Protein AF-A0A9D7GR69-F1 (afdb_monomer_lite)

Sequence (123 aa):
MVLTWSRQQSAARVNEPDEYRPAVHEAFRILSERCRVVRSGVDADRAVAEMERLRDDLLKKWESQPQYFERFPPSPEDEYLMLWPGQYSTPLQRKRGVEVPSSLRQVDRSGELAITDGYSLSS

Radius of gyration: 15.53 Å; chains: 1; bounding box: 36×31×46 Å

Structure (mmCIF, N/CA/C/O backbone):
data_AF-A0A9D7GR69-F1
#
_entry.id   AF-A0A9D7GR69-F1
#
loop_
_atom_site.group_PDB
_atom_site.id
_atom_site.type_symbol
_atom_site.label_atom_id
_atom_site.label_alt_id
_atom_site.label_comp_id
_atom_site.label_asym_id
_atom_site.label_entity_id
_atom_site.label_seq_id
_atom_site.pdbx_PDB_ins_code
_atom_site.Cartn_x
_atom_site.Cartn_y
_atom_site.Cartn_z
_atom_site.occupancy
_atom_site.B_iso_or_equiv
_atom_site.auth_seq_id
_atom_site.auth_comp_id
_atom_site.auth_asym_id
_atom_site.auth_atom_id
_atom_site.pdbx_PDB_model_num
ATOM 1 N N . MET A 1 1 ? 1.982 5.430 5.332 1.00 58.38 1 MET A N 1
ATOM 2 C CA . MET A 1 1 ? 2.335 4.941 6.687 1.00 58.38 1 MET A CA 1
ATOM 3 C C . MET A 1 1 ? 2.631 3.435 6.723 1.00 58.38 1 MET A C 1
ATOM 5 O O . MET A 1 1 ? 3.739 3.114 7.112 1.00 58.38 1 MET A O 1
ATOM 9 N N . VAL A 1 2 ? 1.740 2.528 6.272 1.00 64.56 2 VAL A N 1
ATOM 10 C CA . VAL A 1 2 ? 1.968 1.053 6.295 1.00 64.56 2 VAL A CA 1
ATOM 11 C C . VAL A 1 2 ? 3.186 0.618 5.482 1.00 64.56 2 VAL A C 1
ATOM 13 O O . VAL A 1 2 ? 4.178 0.202 6.054 1.00 64.56 2 VAL A O 1
ATOM 16 N N . LEU A 1 3 ? 3.155 0.774 4.157 1.00 64.75 3 LEU A N 1
ATOM 17 C CA . LEU A 1 3 ? 4.196 0.215 3.287 1.00 64.75 3 LEU A CA 1
ATOM 18 C C . LEU A 1 3 ? 5.560 0.885 3.428 1.00 64.75 3 LEU A C 1
ATOM 20 O O . LEU A 1 3 ? 6.580 0.212 3.371 1.00 64.75 3 LEU A O 1
ATOM 24 N N . THR A 1 4 ? 5.593 2.205 3.624 1.00 65.75 4 THR A N 1
A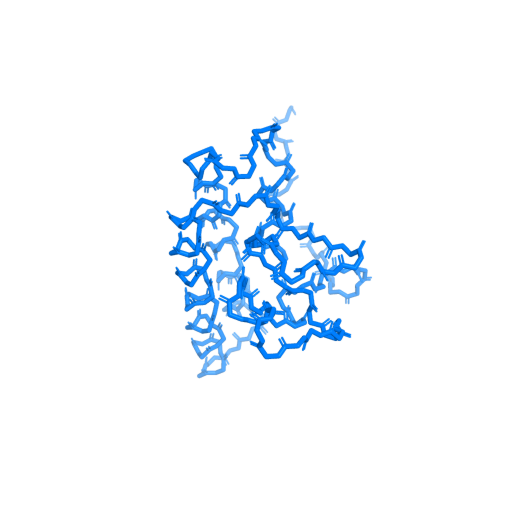TOM 25 C CA . THR A 1 4 ? 6.849 2.931 3.852 1.00 65.75 4 THR A CA 1
ATOM 26 C C . THR A 1 4 ? 7.519 2.466 5.141 1.00 65.75 4 THR A C 1
ATOM 28 O O . THR A 1 4 ? 8.732 2.298 5.159 1.00 65.75 4 THR A O 1
ATOM 31 N N . TRP A 1 5 ? 6.734 2.209 6.194 1.00 66.56 5 TRP A N 1
ATOM 32 C CA . TRP A 1 5 ? 7.243 1.634 7.434 1.00 66.56 5 TRP A CA 1
ATOM 33 C C . TRP A 1 5 ? 7.645 0.171 7.242 1.00 66.56 5 TRP A C 1
ATOM 35 O O . TRP A 1 5 ? 8.762 -0.183 7.591 1.00 66.56 5 TRP A O 1
ATOM 45 N N . SER A 1 6 ? 6.818 -0.660 6.595 1.00 67.56 6 SER A N 1
ATOM 46 C CA . SER A 1 6 ? 7.160 -2.059 6.295 1.00 67.56 6 SER A CA 1
ATOM 47 C C . SER A 1 6 ? 8.450 -2.177 5.479 1.00 67.56 6 SER A C 1
ATOM 49 O O . SER A 1 6 ? 9.266 -3.052 5.747 1.00 67.56 6 SER A O 1
ATOM 51 N N . ARG A 1 7 ? 8.692 -1.251 4.543 1.00 72.25 7 ARG A N 1
ATOM 52 C CA . ARG A 1 7 ? 9.938 -1.165 3.768 1.00 72.25 7 ARG A CA 1
ATOM 53 C C . ARG A 1 7 ? 11.161 -0.841 4.630 1.00 72.25 7 ARG A C 1
ATOM 55 O O . ARG A 1 7 ? 12.262 -1.231 4.270 1.00 72.25 7 ARG A O 1
ATOM 62 N N . GLN A 1 8 ? 10.993 -0.135 5.747 1.00 73.56 8 GLN A N 1
ATOM 63 C CA . GLN A 1 8 ? 12.083 0.138 6.692 1.00 73.56 8 GLN A CA 1
ATOM 64 C C . GLN A 1 8 ? 12.390 -1.062 7.599 1.00 73.56 8 GLN A C 1
ATOM 66 O O . GLN A 1 8 ? 13.473 -1.107 8.172 1.00 73.56 8 GLN A O 1
ATOM 71 N N . GLN A 1 9 ? 11.472 -2.029 7.716 1.00 70.50 9 GLN A N 1
ATOM 72 C CA . GLN A 1 9 ? 11.647 -3.212 8.566 1.00 70.50 9 GLN A CA 1
ATOM 73 C C . GLN A 1 9 ? 12.436 -4.343 7.893 1.00 70.50 9 GLN A C 1
ATOM 75 O O . GLN A 1 9 ? 12.887 -5.254 8.580 1.00 70.50 9 GLN A O 1
ATOM 80 N N . SER A 1 10 ? 12.612 -4.309 6.568 1.00 75.19 10 SER A N 1
ATOM 81 C CA . SER A 1 10 ? 13.319 -5.361 5.834 1.00 75.19 10 SER A CA 1
ATOM 82 C C . SER A 1 10 ? 14.110 -4.813 4.646 1.00 75.19 10 SER A C 1
ATOM 84 O O . SER A 1 10 ? 13.620 -3.987 3.874 1.00 75.19 10 SER A O 1
ATOM 86 N N . ALA A 1 11 ? 15.332 -5.324 4.479 1.00 79.62 11 ALA A N 1
ATOM 87 C CA . ALA A 1 11 ? 16.190 -5.071 3.321 1.00 79.62 11 ALA A CA 1
ATOM 88 C C . ALA A 1 11 ? 15.909 -6.020 2.138 1.00 79.62 11 ALA A C 1
ATOM 90 O O . ALA A 1 11 ? 16.662 -6.011 1.162 1.00 79.62 11 ALA A O 1
ATOM 91 N N . ALA A 1 12 ? 14.860 -6.846 2.234 1.00 84.38 12 ALA A N 1
ATOM 92 C CA . ALA A 1 12 ? 14.446 -7.763 1.182 1.00 84.38 12 ALA A CA 1
ATOM 93 C C . ALA A 1 12 ? 14.112 -7.032 -0.129 1.00 84.38 12 ALA A C 1
ATOM 95 O O . ALA A 1 12 ? 14.006 -5.802 -0.206 1.00 84.38 12 ALA A O 1
ATOM 96 N N . ARG A 1 13 ? 13.979 -7.786 -1.216 1.00 85.75 13 ARG A N 1
ATOM 97 C CA . ARG A 1 13 ? 13.533 -7.218 -2.488 1.00 85.75 13 ARG A CA 1
ATOM 98 C C . ARG A 1 13 ? 12.016 -7.148 -2.520 1.00 85.75 13 ARG A C 1
ATOM 100 O O . ARG A 1 13 ? 11.317 -7.943 -1.908 1.00 85.75 13 ARG A O 1
ATOM 107 N N . VAL A 1 14 ? 11.484 -6.226 -3.318 1.00 85.94 14 VAL A N 1
ATOM 108 C CA . VAL A 1 14 ? 10.029 -6.077 -3.474 1.00 85.94 14 VAL A CA 1
ATOM 109 C C . VAL A 1 14 ? 9.346 -7.337 -4.019 1.00 85.94 14 VAL A C 1
ATOM 111 O O . VAL A 1 14 ? 8.151 -7.484 -3.852 1.00 85.94 14 VAL A O 1
ATOM 114 N N . ASN A 1 15 ? 10.058 -8.276 -4.637 1.00 85.88 15 ASN A N 1
ATOM 115 C CA . ASN A 1 15 ? 9.482 -9.548 -5.076 1.00 85.88 15 ASN A CA 1
ATOM 116 C C . ASN A 1 15 ? 9.488 -10.641 -3.987 1.00 85.88 15 ASN A C 1
ATOM 118 O O . ASN A 1 15 ? 9.166 -11.786 -4.291 1.00 85.88 15 ASN A O 1
ATOM 122 N N . GLU A 1 16 ? 9.814 -10.298 -2.739 1.00 87.38 16 GLU A N 1
ATOM 123 C CA . GLU A 1 16 ? 9.810 -11.189 -1.570 1.00 87.38 16 GLU A CA 1
ATOM 124 C C . GLU A 1 16 ? 8.666 -10.792 -0.608 1.00 87.38 16 GLU A C 1
ATOM 126 O O . GLU A 1 16 ? 8.911 -10.233 0.461 1.00 87.38 16 GLU A O 1
ATOM 131 N N . PRO A 1 17 ? 7.385 -11.011 -0.977 1.00 84.25 17 PRO A N 1
ATOM 132 C CA . PRO A 1 17 ? 6.224 -10.526 -0.216 1.00 84.25 17 PRO A CA 1
ATOM 133 C C . PRO A 1 17 ? 6.174 -11.011 1.234 1.00 84.25 17 PRO A C 1
ATOM 135 O O . PRO A 1 17 ? 5.683 -10.296 2.110 1.00 84.25 17 PRO A O 1
ATOM 138 N N . ASP A 1 18 ? 6.659 -12.222 1.494 1.00 87.75 18 ASP A N 1
ATOM 139 C CA . ASP A 1 18 ? 6.537 -12.851 2.808 1.00 87.75 18 ASP A CA 1
ATOM 140 C C . ASP A 1 18 ? 7.404 -12.167 3.872 1.00 87.75 18 ASP A C 1
ATOM 142 O O . ASP A 1 18 ? 7.006 -12.121 5.034 1.00 87.75 18 ASP A O 1
ATOM 146 N N . GLU A 1 19 ? 8.493 -11.508 3.467 1.00 85.62 19 GLU A N 1
ATOM 147 C CA . GLU A 1 19 ? 9.339 -10.689 4.347 1.00 85.62 19 GLU A CA 1
ATOM 148 C C . GLU A 1 19 ? 8.626 -9.414 4.825 1.00 85.62 19 GLU A C 1
ATOM 150 O O . GLU A 1 19 ? 8.930 -8.862 5.883 1.00 85.62 19 GLU A O 1
ATOM 155 N N . TYR A 1 20 ? 7.639 -8.936 4.064 1.00 82.25 20 TYR A N 1
ATOM 156 C CA . TYR A 1 20 ? 6.907 -7.706 4.368 1.00 82.25 20 TYR A CA 1
ATOM 157 C C . TYR A 1 20 ? 5.536 -7.951 4.985 1.00 82.25 20 TYR A C 1
ATOM 159 O O . TYR A 1 20 ? 5.015 -7.072 5.676 1.00 82.25 20 TYR A O 1
ATOM 167 N N . ARG A 1 21 ? 4.942 -9.127 4.762 1.00 85.69 21 ARG A N 1
ATOM 168 C CA . ARG A 1 21 ? 3.589 -9.471 5.216 1.00 85.69 21 ARG A CA 1
ATOM 169 C C . ARG A 1 21 ? 3.375 -9.228 6.721 1.00 85.69 21 ARG A C 1
ATOM 171 O O . ARG A 1 21 ? 2.384 -8.571 7.050 1.00 85.69 21 ARG A O 1
ATOM 178 N N . PRO A 1 22 ? 4.278 -9.638 7.639 1.00 85.50 22 PRO A N 1
ATOM 179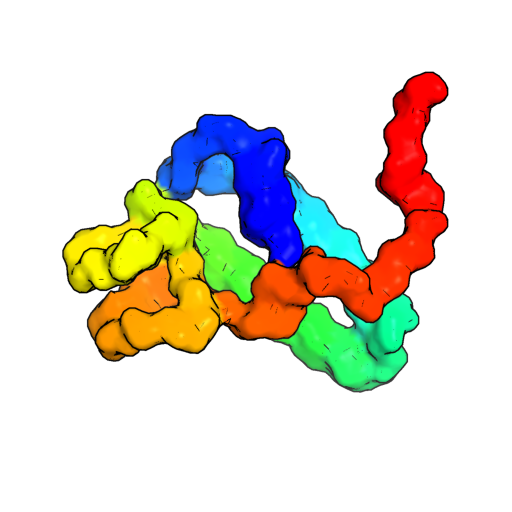 C CA . PRO A 1 22 ? 4.118 -9.344 9.065 1.00 85.50 22 PRO A CA 1
ATOM 180 C C . PRO A 1 22 ? 4.089 -7.839 9.352 1.00 85.50 22 PRO A C 1
ATOM 182 O O . PRO A 1 22 ? 3.212 -7.355 10.068 1.00 85.50 22 PRO A O 1
ATOM 185 N N . ALA A 1 23 ? 4.993 -7.077 8.732 1.00 82.44 23 ALA A N 1
ATOM 186 C CA . ALA A 1 23 ? 5.073 -5.634 8.924 1.00 82.44 23 ALA A CA 1
ATOM 187 C C . ALA A 1 23 ? 3.860 -4.895 8.329 1.00 82.44 23 ALA A C 1
ATOM 189 O O . ALA A 1 23 ? 3.422 -3.879 8.867 1.00 82.44 23 ALA A O 1
ATOM 190 N N . VAL A 1 24 ? 3.293 -5.384 7.224 1.00 84.12 24 VAL A N 1
ATOM 191 C CA . VAL A 1 24 ? 2.067 -4.824 6.634 1.00 84.12 24 VAL A CA 1
ATOM 192 C C . VAL A 1 24 ? 0.878 -5.026 7.572 1.00 84.12 24 VAL A C 1
ATOM 194 O O . VAL A 1 24 ? 0.118 -4.084 7.806 1.00 84.12 24 VAL A O 1
ATOM 197 N N . HIS A 1 25 ? 0.726 -6.225 8.139 1.00 86.88 25 HIS A N 1
ATOM 198 C CA . HIS A 1 25 ? -0.343 -6.510 9.098 1.00 86.88 25 HIS A CA 1
ATOM 199 C C . HIS A 1 25 ? -0.202 -5.688 10.379 1.00 86.88 25 HIS A C 1
ATOM 201 O O . HIS A 1 25 ? -1.190 -5.118 10.844 1.00 86.88 25 HIS A O 1
ATOM 207 N N . GLU A 1 26 ? 1.014 -5.565 10.905 1.00 83.56 26 GLU A N 1
ATOM 208 C CA . GLU A 1 26 ? 1.262 -4.811 12.131 1.00 83.56 26 GLU A CA 1
ATOM 209 C C . GLU A 1 26 ? 0.981 -3.315 11.955 1.00 83.56 26 GLU A C 1
ATOM 211 O O . GLU A 1 26 ? 0.249 -2.710 12.740 1.00 83.56 26 GLU A O 1
ATOM 216 N N . ALA A 1 27 ? 1.469 -2.707 10.872 1.00 81.44 27 ALA A N 1
ATOM 217 C CA . ALA A 1 27 ? 1.181 -1.301 10.624 1.00 81.44 27 ALA A CA 1
ATOM 218 C C . ALA A 1 27 ? -0.304 -1.045 10.325 1.00 81.44 27 ALA A C 1
ATOM 220 O O . ALA A 1 27 ? -0.830 0.004 10.706 1.00 81.44 27 ALA A O 1
ATOM 221 N N . PHE A 1 28 ? -1.002 -1.992 9.689 1.00 85.75 28 PHE A N 1
ATOM 222 C CA . PHE A 1 28 ? -2.454 -1.921 9.530 1.00 85.75 28 PHE A CA 1
ATOM 223 C C . PHE A 1 28 ? -3.181 -1.951 10.886 1.00 85.75 28 PHE A C 1
ATOM 225 O O . PHE A 1 28 ? -4.093 -1.148 11.109 1.00 85.75 28 PHE A O 1
ATOM 232 N N . ARG A 1 29 ? -2.770 -2.835 11.803 1.00 86.88 29 ARG A N 1
ATOM 233 C CA . ARG A 1 29 ? -3.340 -2.943 13.153 1.00 86.88 29 ARG A CA 1
ATOM 234 C C . ARG A 1 29 ? -3.195 -1.626 13.918 1.00 86.88 29 ARG A C 1
ATOM 236 O O . ARG A 1 29 ? -4.203 -1.052 14.329 1.00 86.88 29 ARG A O 1
ATOM 243 N N . ILE A 1 30 ? -1.970 -1.101 14.005 1.00 83.38 30 ILE A N 1
ATOM 244 C CA . ILE A 1 30 ? -1.659 0.164 14.693 1.00 83.38 30 ILE A CA 1
ATOM 245 C C . ILE A 1 30 ? -2.484 1.321 14.116 1.00 83.38 30 ILE A C 1
ATOM 247 O O . ILE A 1 30 ? -3.048 2.128 14.855 1.00 83.38 30 ILE A O 1
ATOM 251 N N . LEU A 1 31 ? -2.586 1.420 12.788 1.00 79.75 31 LEU A N 1
ATOM 252 C CA . LEU A 1 31 ? -3.371 2.473 12.139 1.00 79.75 31 LEU A CA 1
ATOM 253 C C . LEU A 1 31 ? -4.853 2.382 12.433 1.00 79.75 31 LEU A C 1
ATOM 255 O O . LEU A 1 31 ? -5.492 3.405 12.662 1.00 79.75 31 LEU A O 1
ATOM 259 N N . SER A 1 32 ? -5.396 1.172 12.401 1.00 84.00 32 SER A N 1
ATOM 260 C CA . SER A 1 32 ? -6.817 0.948 12.635 1.00 84.00 32 SER A CA 1
ATOM 261 C C . SER A 1 32 ? -7.187 1.287 14.074 1.00 84.00 32 SER A C 1
ATOM 263 O O . SER A 1 32 ? -8.193 1.955 14.306 1.00 84.00 32 SER A O 1
ATOM 265 N N . GLU A 1 33 ? -6.341 0.909 15.034 1.00 83.81 33 GLU A N 1
ATOM 266 C CA . GLU A 1 33 ? -6.476 1.302 16.440 1.00 83.81 33 GLU A CA 1
ATOM 267 C C . GLU A 1 33 ? -6.432 2.826 16.596 1.00 83.81 33 GLU A C 1
ATOM 269 O O . GLU A 1 33 ? -7.362 3.418 17.143 1.00 83.81 33 GLU A O 1
ATOM 274 N N . ARG A 1 34 ? -5.418 3.494 16.031 1.00 80.56 34 ARG A N 1
ATOM 275 C CA . ARG A 1 34 ? -5.314 4.961 16.102 1.00 80.56 34 ARG A CA 1
ATOM 276 C C . ARG A 1 34 ? -6.474 5.665 15.408 1.00 80.56 34 ARG A C 1
ATOM 278 O O . ARG A 1 34 ? -6.959 6.669 15.919 1.00 80.56 34 ARG A O 1
ATOM 285 N N . CYS A 1 35 ? -6.948 5.153 14.274 1.00 81.06 35 CYS A N 1
ATOM 286 C CA . CYS A 1 35 ? -8.068 5.750 13.554 1.00 81.06 35 CYS A CA 1
ATOM 287 C C . CYS A 1 35 ? -9.346 5.741 14.396 1.00 81.06 35 CYS A C 1
ATOM 289 O O . CYS A 1 35 ? -10.071 6.731 14.381 1.00 81.06 35 CYS A O 1
ATOM 291 N N . ARG A 1 36 ? -9.595 4.666 15.152 1.00 80.88 36 ARG A N 1
ATOM 292 C CA . ARG A 1 36 ? -10.747 4.556 16.061 1.00 80.88 36 ARG A CA 1
ATOM 293 C C . ARG A 1 36 ? -10.620 5.414 17.321 1.00 80.88 36 ARG A C 1
ATOM 295 O O . ARG A 1 36 ? -11.630 5.747 17.924 1.00 80.88 36 ARG A O 1
ATOM 302 N N . VAL A 1 37 ? -9.399 5.765 17.726 1.00 79.81 37 VAL A N 1
ATOM 303 C CA . VAL A 1 37 ? -9.161 6.698 18.842 1.00 79.81 37 VAL A CA 1
ATOM 304 C C . VAL A 1 37 ? -9.330 8.150 18.390 1.00 79.81 37 VAL A C 1
ATOM 306 O O . VAL A 1 37 ? -9.936 8.952 19.093 1.00 79.81 37 VAL A O 1
ATOM 309 N N . VAL A 1 38 ? -8.799 8.498 17.215 1.00 76.50 38 VAL A N 1
ATOM 310 C CA . VAL A 1 38 ? -8.812 9.873 16.684 1.00 76.50 38 VAL A CA 1
ATOM 311 C C . VAL A 1 38 ? -10.169 10.251 16.087 1.00 76.50 38 VAL A C 1
ATOM 313 O O . VAL A 1 38 ? -10.549 11.420 16.113 1.00 76.50 38 VAL A O 1
ATOM 316 N N . ARG A 1 39 ? -10.903 9.287 15.527 1.00 72.25 39 ARG A N 1
ATOM 317 C CA . ARG A 1 39 ? -12.235 9.491 14.945 1.00 72.25 39 ARG A CA 1
ATOM 318 C C . ARG A 1 39 ? -13.258 8.695 15.739 1.00 72.25 39 ARG A C 1
ATOM 320 O O . ARG A 1 39 ? -13.001 7.548 16.079 1.00 72.25 39 ARG A O 1
ATOM 327 N N . SER A 1 40 ? -14.427 9.274 15.991 1.00 70.81 40 SER A N 1
ATOM 328 C CA . SER A 1 40 ? -15.525 8.596 16.681 1.00 70.81 40 SER A CA 1
ATOM 329 C C . SER A 1 40 ? -16.662 8.233 15.722 1.00 70.81 40 SER A C 1
ATOM 331 O O . SER A 1 40 ? -16.916 8.918 14.731 1.00 70.81 40 SER A O 1
ATOM 333 N N . GLY A 1 41 ? -17.361 7.137 16.028 1.00 65.88 41 GLY A N 1
ATOM 334 C CA . GLY A 1 41 ? -18.573 6.718 15.323 1.00 65.88 41 GLY A CA 1
ATOM 335 C C . GLY A 1 41 ? -18.348 6.213 13.891 1.00 65.88 41 GLY A C 1
ATOM 336 O O . GLY A 1 41 ? -17.299 5.670 13.555 1.00 65.88 41 GLY A O 1
ATOM 337 N N . VAL A 1 42 ? -19.366 6.397 13.045 1.00 65.62 42 VAL A N 1
ATOM 338 C CA . VAL A 1 42 ? -19.483 5.817 11.689 1.00 65.62 42 VAL A CA 1
ATOM 339 C C . VAL A 1 42 ? -18.317 6.192 10.761 1.00 65.62 42 VAL A C 1
ATOM 341 O O . VAL A 1 42 ? -17.935 5.416 9.883 1.00 65.62 42 VAL A O 1
ATOM 344 N N . ASP A 1 43 ? -17.701 7.355 10.973 1.00 75.06 43 ASP A N 1
ATOM 345 C CA . ASP A 1 43 ? -16.573 7.820 10.163 1.00 75.06 43 ASP A CA 1
ATOM 346 C C . ASP A 1 43 ? -15.273 7.054 10.441 1.00 75.06 43 ASP A C 1
ATOM 348 O O . ASP A 1 43 ? -14.414 6.964 9.558 1.00 75.06 43 ASP A O 1
ATOM 352 N N . ALA A 1 44 ? -15.119 6.492 11.645 1.00 75.81 44 ALA A N 1
ATOM 353 C CA . ALA A 1 44 ? -13.980 5.648 11.986 1.00 75.81 44 ALA A CA 1
ATOM 354 C C . ALA A 1 44 ? -14.081 4.290 11.287 1.00 75.81 44 ALA A C 1
ATOM 356 O O . ALA A 1 44 ? -13.122 3.858 10.651 1.00 75.81 44 ALA A O 1
ATOM 357 N N . ASP A 1 45 ? -15.253 3.657 11.331 1.00 81.69 45 ASP A N 1
ATOM 358 C CA . ASP A 1 45 ? -15.470 2.345 10.715 1.00 81.69 45 ASP A CA 1
ATOM 359 C C . ASP A 1 45 ? -15.325 2.407 9.195 1.00 81.69 45 ASP A C 1
ATOM 361 O O . ASP A 1 45 ? -14.649 1.568 8.598 1.00 81.69 45 ASP A O 1
ATOM 365 N N . ARG A 1 46 ? -15.863 3.457 8.562 1.00 82.56 46 ARG A N 1
ATOM 366 C CA . ARG A 1 46 ? -15.668 3.690 7.127 1.00 82.56 46 ARG A CA 1
ATOM 367 C C . ARG A 1 46 ? -14.192 3.878 6.772 1.00 82.56 46 ARG A C 1
ATOM 369 O O . ARG A 1 46 ? -13.733 3.352 5.762 1.00 82.56 46 ARG A O 1
ATOM 376 N N . ALA A 1 47 ? -13.448 4.633 7.579 1.00 81.56 47 ALA A N 1
ATOM 377 C CA . ALA A 1 47 ? -12.025 4.847 7.341 1.00 81.56 47 ALA A CA 1
ATOM 378 C C . ALA A 1 47 ? -11.217 3.552 7.508 1.00 81.56 47 ALA A C 1
ATOM 380 O O . ALA A 1 47 ? -10.336 3.279 6.693 1.00 81.56 47 ALA A O 1
ATOM 381 N N . VAL A 1 48 ? -11.535 2.734 8.516 1.00 85.56 48 VAL A N 1
ATOM 382 C CA . VAL A 1 48 ? -10.898 1.424 8.710 1.00 85.56 48 VAL A CA 1
ATOM 383 C C . VAL A 1 48 ? -11.209 0.480 7.552 1.00 85.56 48 VAL A C 1
ATOM 385 O O . VAL A 1 48 ? -10.281 -0.135 7.034 1.00 85.56 48 VAL A O 1
ATOM 388 N N . ALA A 1 49 ? -12.451 0.436 7.069 1.00 87.44 49 ALA A N 1
ATOM 389 C CA . ALA A 1 49 ? -12.821 -0.387 5.917 1.00 87.44 49 ALA A CA 1
ATOM 390 C C . ALA A 1 49 ? -12.041 -0.009 4.642 1.00 87.44 49 ALA A C 1
ATOM 392 O O . ALA A 1 49 ? -11.581 -0.882 3.909 1.00 87.44 49 ALA A O 1
ATOM 393 N N . GLU A 1 50 ? -11.818 1.286 4.385 1.00 84.56 50 GLU A N 1
ATOM 394 C CA . GLU A 1 50 ? -10.969 1.711 3.260 1.00 84.56 50 GLU A CA 1
ATOM 395 C C . GLU A 1 50 ? -9.494 1.331 3.457 1.00 84.56 50 GLU A C 1
ATOM 397 O O . GLU A 1 50 ? -8.814 0.976 2.493 1.00 84.56 50 GLU A O 1
ATOM 402 N N . MET A 1 51 ? -8.988 1.369 4.695 1.00 84.44 51 MET A N 1
ATOM 403 C CA . MET A 1 51 ? -7.633 0.896 5.002 1.00 84.44 51 MET A CA 1
ATOM 404 C C . MET A 1 51 ? -7.496 -0.618 4.805 1.00 84.44 51 MET A C 1
ATOM 406 O O . MET A 1 51 ? -6.469 -1.064 4.293 1.00 84.44 51 MET A O 1
ATOM 410 N N . GLU A 1 52 ? -8.514 -1.399 5.175 1.00 89.88 52 GLU A N 1
ATOM 411 C CA . GLU A 1 52 ? -8.575 -2.848 4.940 1.00 89.88 52 GLU A CA 1
ATOM 412 C C . GLU A 1 52 ? -8.566 -3.158 3.452 1.00 89.88 52 GLU A C 1
ATOM 414 O O . GLU A 1 52 ? -7.710 -3.911 2.989 1.00 89.88 52 GLU A O 1
ATOM 419 N N . ARG A 1 53 ? -9.446 -2.501 2.689 1.00 89.12 53 ARG A N 1
ATOM 420 C CA . ARG A 1 53 ? -9.502 -2.651 1.234 1.00 89.12 53 ARG A CA 1
ATOM 421 C C . ARG A 1 53 ? -8.152 -2.350 0.594 1.00 89.12 53 ARG A C 1
ATOM 423 O O . ARG A 1 53 ? -7.681 -3.132 -0.224 1.00 89.12 53 ARG A O 1
ATOM 430 N N . LEU A 1 54 ? -7.501 -1.252 0.988 1.00 85.12 54 LEU A N 1
ATOM 431 C CA . LEU A 1 54 ? -6.193 -0.902 0.440 1.00 85.12 54 LEU A CA 1
ATOM 432 C C . LEU A 1 54 ? -5.118 -1.933 0.800 1.00 85.12 54 LEU A C 1
ATOM 434 O O . LEU A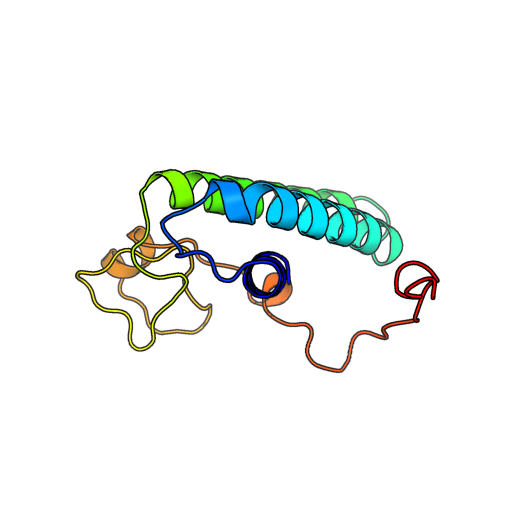 1 54 ? -4.306 -2.286 -0.053 1.00 85.12 54 LEU A O 1
ATOM 438 N N . ARG A 1 55 ? -5.081 -2.401 2.054 1.00 87.81 55 ARG A N 1
ATOM 439 C CA . ARG A 1 55 ? -4.153 -3.458 2.485 1.00 87.81 55 ARG A CA 1
ATOM 440 C C . ARG A 1 55 ? -4.324 -4.697 1.611 1.00 87.81 55 ARG A C 1
ATOM 442 O O . ARG A 1 55 ? -3.329 -5.248 1.149 1.00 87.81 55 ARG A O 1
ATOM 449 N N . ASP A 1 56 ? -5.560 -5.112 1.375 1.00 90.31 56 ASP A N 1
ATOM 450 C CA . ASP A 1 56 ? -5.857 -6.318 0.605 1.00 90.31 56 ASP A CA 1
ATOM 451 C C . ASP A 1 56 ? -5.529 -6.133 -0.880 1.00 90.31 56 ASP A C 1
ATOM 453 O O . ASP A 1 56 ? -4.899 -7.007 -1.475 1.00 90.31 56 ASP A O 1
ATOM 457 N N . ASP A 1 57 ? -5.842 -4.969 -1.457 1.00 89.00 57 ASP A N 1
ATOM 458 C CA . ASP A 1 57 ? -5.445 -4.603 -2.822 1.00 89.00 57 ASP A CA 1
ATOM 459 C C . ASP A 1 57 ? -3.916 -4.639 -2.984 1.00 89.00 57 ASP A C 1
ATOM 461 O O . ASP A 1 57 ? -3.403 -5.139 -3.987 1.00 89.00 57 ASP A O 1
ATOM 465 N N . LEU A 1 58 ? -3.173 -4.156 -1.984 1.00 86.31 58 LEU A N 1
ATOM 466 C CA . LEU A 1 58 ? -1.710 -4.177 -1.968 1.00 86.31 58 LEU A CA 1
ATOM 467 C C . LEU A 1 58 ? -1.144 -5.587 -1.857 1.00 86.31 58 LEU A C 1
ATOM 469 O O . LEU A 1 58 ? -0.267 -5.938 -2.640 1.00 86.31 58 LEU A O 1
ATOM 473 N N . LEU A 1 59 ? -1.636 -6.394 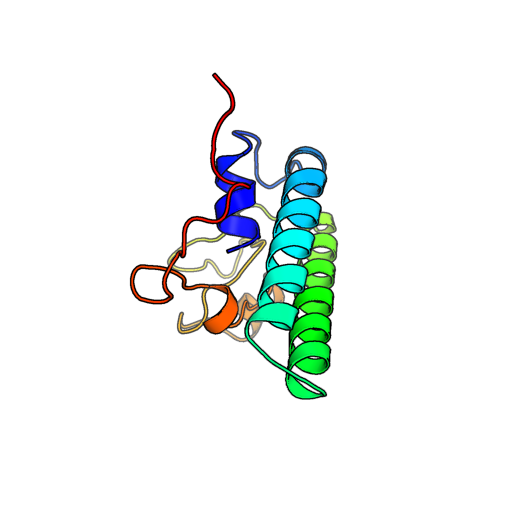-0.916 1.00 88.12 59 LEU A N 1
ATOM 474 C CA . LEU A 1 59 ? -1.193 -7.780 -0.751 1.00 88.12 59 LEU A CA 1
ATOM 475 C C . LEU A 1 59 ? -1.479 -8.594 -2.016 1.00 88.12 59 LEU A C 1
ATOM 477 O O . LEU A 1 59 ? -0.594 -9.289 -2.508 1.00 88.12 59 LEU A O 1
ATOM 481 N N . LYS A 1 60 ? -2.664 -8.422 -2.608 1.00 89.94 60 LYS A N 1
ATOM 482 C CA . LYS A 1 60 ? -3.030 -9.036 -3.886 1.00 89.94 60 LYS A CA 1
ATOM 483 C C . LYS A 1 60 ? -2.148 -8.552 -5.034 1.00 89.94 60 LYS A C 1
ATOM 485 O O . LYS A 1 60 ? -1.737 -9.346 -5.875 1.00 89.94 60 LYS A O 1
ATOM 490 N N . LYS A 1 61 ? -1.833 -7.254 -5.099 1.00 88.75 61 LYS A N 1
ATOM 491 C CA . LYS A 1 61 ? -0.901 -6.738 -6.112 1.00 88.75 61 LYS A CA 1
ATOM 492 C C . LYS A 1 61 ? 0.491 -7.332 -5.933 1.00 88.75 61 LYS A C 1
ATOM 494 O O . LYS A 1 61 ? 1.170 -7.607 -6.916 1.00 88.75 61 LYS A O 1
ATOM 499 N N . TRP A 1 62 ? 0.903 -7.570 -4.697 1.00 88.56 62 TRP A N 1
ATOM 500 C CA . TRP A 1 62 ? 2.187 -8.178 -4.386 1.00 88.56 62 TRP A CA 1
ATOM 501 C C . TRP A 1 62 ? 2.324 -9.599 -4.945 1.00 88.56 62 TRP A C 1
ATOM 503 O O . TRP A 1 62 ? 3.394 -9.976 -5.422 1.00 88.56 62 TRP A O 1
ATOM 513 N N . GLU A 1 63 ? 1.231 -10.363 -4.978 1.00 87.25 63 GLU A N 1
ATOM 514 C CA . GLU A 1 63 ? 1.187 -11.691 -5.607 1.00 87.25 63 GLU A CA 1
ATOM 515 C C . GLU A 1 63 ? 1.466 -11.636 -7.116 1.00 87.25 63 GLU A C 1
ATOM 517 O O . GLU A 1 63 ? 1.932 -12.616 -7.694 1.00 87.25 63 GLU A O 1
ATOM 522 N N . SER A 1 64 ? 1.271 -10.478 -7.761 1.00 87.00 64 SER A N 1
ATOM 523 C CA . SER A 1 64 ? 1.638 -10.266 -9.165 1.00 87.00 64 SER A CA 1
ATOM 524 C C . SER A 1 64 ? 3.136 -10.005 -9.378 1.00 87.00 64 SER A C 1
ATOM 526 O O . SER A 1 64 ? 3.507 -9.548 -10.457 1.00 87.00 64 SER A O 1
ATOM 528 N N . GLN A 1 65 ? 3.976 -10.233 -8.362 1.00 86.25 65 GLN A N 1
ATOM 529 C CA . GLN A 1 65 ? 5.434 -10.065 -8.393 1.00 86.25 65 GLN A CA 1
ATOM 530 C C . GLN A 1 65 ? 5.878 -8.709 -8.972 1.00 86.25 65 GLN A C 1
ATOM 532 O O . GLN A 1 65 ? 6.526 -8.658 -10.022 1.00 86.25 65 GLN A O 1
ATOM 537 N N . PRO A 1 66 ? 5.520 -7.587 -8.320 1.00 88.69 66 PRO A N 1
ATOM 538 C CA . PRO A 1 66 ? 5.962 -6.271 -8.763 1.00 88.69 66 PRO A CA 1
ATOM 539 C C . PRO A 1 66 ? 7.493 -6.196 -8.812 1.00 88.69 66 PRO A C 1
ATOM 541 O O . PRO A 1 66 ? 8.193 -6.799 -8.001 1.00 88.69 66 PRO A O 1
ATOM 544 N N . GLN A 1 67 ? 8.014 -5.424 -9.764 1.00 89.69 67 GLN A N 1
ATOM 545 C CA . GLN A 1 67 ? 9.456 -5.221 -9.943 1.00 89.69 67 GLN A CA 1
ATOM 546 C C . GLN A 1 67 ? 9.984 -4.097 -9.054 1.00 89.69 67 GLN A C 1
ATOM 548 O O . GLN A 1 67 ? 11.145 -4.103 -8.645 1.00 89.69 67 GLN A O 1
ATOM 553 N N . TYR A 1 68 ? 9.121 -3.128 -8.749 1.00 88.25 68 TYR A N 1
ATOM 554 C CA . TYR A 1 68 ? 9.452 -1.962 -7.945 1.00 88.25 68 TYR A CA 1
ATOM 555 C C . TYR A 1 68 ? 8.356 -1.712 -6.915 1.00 88.25 68 TYR A C 1
ATOM 557 O O . TYR A 1 68 ? 7.175 -1.931 -7.184 1.00 88.25 68 TYR A O 1
ATOM 565 N N . PHE A 1 69 ? 8.735 -1.180 -5.752 1.00 84.88 69 PHE A N 1
ATOM 566 C CA . PHE A 1 69 ? 7.752 -0.591 -4.841 1.00 84.88 69 PHE A CA 1
A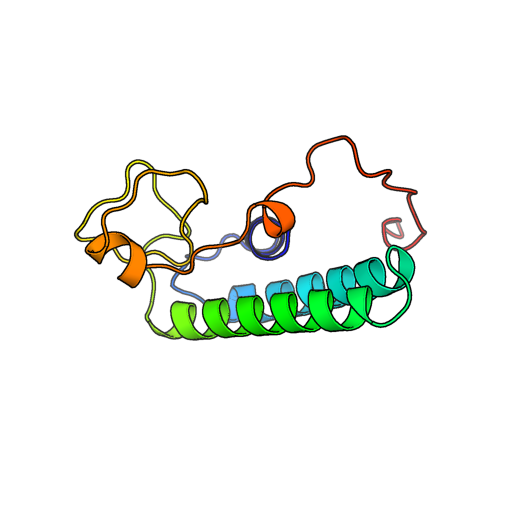TOM 567 C C . PHE A 1 69 ? 7.023 0.541 -5.570 1.00 84.88 69 PHE A C 1
ATOM 569 O O . PHE A 1 69 ? 5.812 0.514 -5.744 1.00 84.88 69 PHE A O 1
ATOM 576 N N . GLU A 1 70 ? 7.811 1.475 -6.085 1.00 84.00 70 GLU A N 1
ATOM 577 C CA . GLU A 1 70 ? 7.408 2.658 -6.832 1.00 84.00 70 GLU A CA 1
ATOM 578 C C . GLU A 1 70 ? 8.599 3.110 -7.688 1.00 84.00 70 GLU A C 1
ATOM 580 O O . GLU A 1 70 ? 9.751 2.793 -7.371 1.00 84.00 70 GLU A O 1
ATOM 585 N N . ARG A 1 71 ? 8.349 3.866 -8.759 1.00 80.12 71 ARG A N 1
ATOM 586 C CA . ARG A 1 71 ? 9.403 4.478 -9.578 1.00 80.12 71 ARG A CA 1
ATOM 587 C C . ARG A 1 71 ? 8.927 5.812 -10.131 1.00 80.12 71 ARG A C 1
ATOM 589 O O . ARG A 1 71 ? 7.768 5.946 -10.515 1.00 80.12 71 ARG A O 1
ATOM 596 N N . PHE A 1 72 ? 9.835 6.783 -10.196 1.00 73.69 72 PHE A N 1
ATOM 597 C CA . PHE A 1 72 ? 9.584 8.054 -10.863 1.00 73.69 72 PHE A CA 1
ATOM 598 C C . PHE A 1 72 ? 10.674 8.355 -11.908 1.00 73.69 72 PHE A C 1
ATOM 600 O O . PHE A 1 72 ? 11.856 8.300 -11.561 1.00 73.69 72 PHE A O 1
ATOM 607 N N . PRO A 1 73 ? 10.298 8.703 -13.155 1.00 75.88 73 PRO A N 1
ATOM 608 C CA . PRO A 1 73 ? 8.944 8.611 -13.715 1.00 75.88 73 PRO A CA 1
ATOM 609 C C . PRO A 1 73 ? 8.489 7.142 -13.863 1.00 75.88 73 PRO A C 1
ATOM 611 O O . PRO A 1 73 ? 9.337 6.254 -13.986 1.00 75.88 73 PRO A O 1
ATOM 614 N N . PRO A 1 74 ? 7.173 6.861 -13.853 1.00 74.50 74 PRO A N 1
ATOM 615 C CA . PRO A 1 74 ? 6.678 5.521 -14.131 1.00 74.50 74 PRO A CA 1
ATOM 616 C C . PRO A 1 74 ? 6.941 5.155 -15.599 1.00 74.50 74 PRO A C 1
ATOM 618 O O . PRO A 1 74 ? 6.574 5.883 -16.522 1.00 74.50 74 PRO A O 1
ATOM 621 N N . SER A 1 75 ? 7.563 4.003 -15.808 1.00 82.25 75 SER A N 1
ATOM 622 C CA . SER A 1 75 ? 7.659 3.307 -17.087 1.00 82.25 75 SER A CA 1
ATOM 623 C C . SER A 1 75 ? 6.305 2.677 -17.434 1.00 82.25 75 SER A C 1
ATOM 625 O O . SER A 1 75 ? 5.616 2.161 -16.553 1.00 82.25 75 SER A O 1
ATOM 627 N N . PRO A 1 76 ? 5.882 2.694 -18.707 1.00 80.06 76 PRO A N 1
ATOM 628 C CA . PRO A 1 76 ? 4.730 1.918 -19.152 1.00 80.06 76 PRO A CA 1
ATOM 629 C C . PRO A 1 76 ? 5.000 0.404 -19.184 1.00 80.06 76 PRO A C 1
ATOM 631 O O . PRO A 1 76 ? 4.048 -0.351 -19.361 1.00 80.06 76 PRO A O 1
ATOM 634 N N . GLU A 1 77 ? 6.257 -0.030 -19.039 1.00 85.81 77 GLU A N 1
ATOM 635 C CA . GLU A 1 77 ? 6.686 -1.432 -19.162 1.00 85.81 77 GLU A CA 1
ATOM 636 C C . GLU A 1 77 ? 6.960 -2.133 -17.829 1.00 85.81 77 GLU A C 1
ATOM 638 O O . GLU A 1 77 ? 6.928 -3.365 -17.792 1.00 85.81 77 GLU A O 1
ATOM 643 N N . ASP A 1 78 ? 7.135 -1.393 -16.735 1.00 86.88 78 ASP A N 1
ATOM 644 C CA . ASP A 1 78 ? 7.405 -1.998 -15.428 1.00 86.88 78 ASP A CA 1
ATOM 645 C C . ASP A 1 78 ? 6.101 -2.320 -14.677 1.00 86.88 78 ASP A C 1
ATOM 647 O O . ASP A 1 78 ? 5.037 -1.766 -14.966 1.00 86.88 78 ASP A O 1
ATOM 651 N N . GLU A 1 79 ? 6.202 -3.184 -13.667 1.00 88.19 79 GLU A N 1
ATOM 652 C CA . GLU A 1 79 ? 5.136 -3.471 -12.702 1.00 88.19 79 GLU A CA 1
ATOM 653 C C . GLU A 1 79 ? 5.487 -2.890 -11.328 1.00 88.19 79 GLU A C 1
ATOM 655 O O . GLU A 1 79 ? 6.595 -3.085 -10.814 1.00 88.19 79 GLU A O 1
ATOM 660 N N . TYR A 1 80 ? 4.525 -2.196 -10.720 1.00 89.00 80 TYR A N 1
ATOM 661 C CA . TYR A 1 80 ? 4.695 -1.459 -9.471 1.00 89.00 80 TYR A CA 1
ATOM 662 C C . TYR A 1 80 ? 3.819 -2.049 -8.374 1.00 89.00 80 TYR A C 1
ATOM 664 O O . TYR A 1 80 ? 2.678 -2.436 -8.616 1.00 89.00 80 TYR A O 1
ATOM 672 N N . LEU A 1 81 ? 4.304 -2.064 -7.137 1.00 86.56 81 LEU A N 1
ATOM 673 C CA . LEU A 1 81 ? 3.428 -2.360 -6.007 1.00 86.56 81 LEU A CA 1
ATOM 674 C C . LEU A 1 81 ? 2.432 -1.209 -5.807 1.00 86.56 81 LEU A C 1
ATOM 676 O O . LEU A 1 81 ? 1.228 -1.432 -5.678 1.00 86.56 81 LEU A O 1
ATOM 680 N N . MET A 1 82 ? 2.924 0.031 -5.837 1.00 85.75 82 MET A N 1
ATOM 681 C CA . MET A 1 82 ? 2.131 1.224 -5.555 1.00 85.75 82 MET A CA 1
ATOM 682 C C . MET A 1 82 ? 2.412 2.373 -6.523 1.00 85.75 82 MET A C 1
ATOM 684 O O . MET A 1 82 ? 3.522 2.558 -7.023 1.00 85.75 82 MET A O 1
ATOM 688 N N . LEU A 1 83 ? 1.379 3.183 -6.747 1.00 80.81 83 LEU A N 1
ATOM 689 C CA . LEU A 1 83 ? 1.451 4.432 -7.491 1.00 80.81 83 LEU A CA 1
ATOM 690 C C . LEU A 1 83 ? 1.245 5.611 -6.552 1.00 80.81 83 LEU A C 1
ATOM 692 O O . LEU A 1 83 ? 0.396 5.616 -5.659 1.00 80.81 83 LEU A O 1
ATOM 696 N N . TRP A 1 84 ? 2.052 6.633 -6.785 1.00 68.50 84 TRP A N 1
ATOM 697 C CA . TRP A 1 84 ? 2.116 7.831 -5.977 1.00 68.50 84 TRP A CA 1
ATOM 698 C C . TRP A 1 84 ? 0.953 8.771 -6.377 1.00 68.50 84 TRP A C 1
ATOM 700 O O . TRP A 1 84 ? 0.962 9.277 -7.499 1.00 68.50 84 TRP A O 1
ATOM 710 N N . PRO A 1 85 ? -0.031 9.072 -5.500 1.00 63.91 85 PRO A N 1
ATOM 711 C CA . PRO A 1 85 ? -1.140 9.966 -5.845 1.00 63.91 85 PRO A CA 1
ATOM 712 C C . PRO A 1 85 ? -0.622 11.349 -6.260 1.00 63.91 85 PRO A C 1
ATOM 714 O O . PRO A 1 85 ? 0.356 11.865 -5.706 1.00 63.91 85 PRO A O 1
ATOM 717 N N . GLY A 1 86 ? -1.252 11.941 -7.270 1.00 65.00 86 GLY A N 1
ATOM 718 C CA . GLY A 1 86 ? -0.796 13.196 -7.875 1.00 65.00 86 GLY A CA 1
ATOM 719 C C . GLY A 1 86 ? 0.388 13.057 -8.840 1.00 65.00 86 GLY A C 1
ATOM 720 O O . GLY A 1 86 ? 0.764 14.050 -9.457 1.00 65.00 86 GLY A O 1
ATOM 721 N N . GLN A 1 87 ? 0.957 11.859 -9.031 1.00 68.75 87 GLN A N 1
ATOM 722 C CA . GLN A 1 87 ? 1.815 11.613 -10.189 1.00 68.75 87 GLN A CA 1
ATOM 723 C C . GLN A 1 87 ? 0.958 11.432 -11.439 1.00 68.75 87 GLN A C 1
ATOM 725 O O . GLN A 1 87 ? -0.029 10.691 -11.439 1.00 68.75 87 GLN A O 1
ATOM 730 N N . TYR A 1 88 ? 1.358 12.093 -12.525 1.00 67.88 88 TYR A N 1
ATOM 731 C CA . TYR A 1 88 ? 0.775 11.823 -13.829 1.00 67.88 88 TYR A CA 1
ATOM 732 C C . TYR A 1 88 ? 1.086 10.374 -14.219 1.00 67.88 88 TYR A C 1
ATOM 734 O O . TYR A 1 88 ? 2.243 9.995 -14.392 1.00 67.88 88 TYR A O 1
ATOM 742 N N . SER A 1 89 ? 0.036 9.569 -14.327 1.00 71.12 89 SER A N 1
ATOM 743 C CA . SER A 1 89 ? 0.081 8.189 -14.793 1.00 71.12 89 SER A CA 1
ATOM 744 C C . SER A 1 89 ? -0.989 8.002 -15.859 1.00 71.12 89 SER A C 1
ATOM 746 O O . SER A 1 89 ? -2.140 8.431 -15.697 1.00 71.12 89 SER A O 1
ATOM 748 N N . THR A 1 90 ? -0.607 7.376 -16.966 1.00 79.25 90 THR A N 1
ATOM 749 C CA . THR A 1 90 ? -1.541 6.983 -18.020 1.00 79.25 90 THR A CA 1
ATOM 750 C C . THR A 1 90 ? -2.514 5.921 -17.491 1.00 79.25 90 THR A C 1
ATOM 752 O O . THR A 1 90 ? -2.195 5.208 -16.533 1.00 79.25 90 THR A O 1
ATOM 755 N N . PRO A 1 91 ? -3.691 5.739 -18.116 1.00 80.56 91 PRO A N 1
ATOM 756 C CA . PRO A 1 91 ? -4.617 4.675 -17.725 1.00 80.56 91 PRO A CA 1
ATOM 757 C C . PRO A 1 91 ? -3.980 3.279 -17.733 1.00 80.56 91 PRO A C 1
ATOM 759 O O . PRO A 1 91 ? -4.332 2.442 -16.908 1.00 80.56 91 PRO A O 1
ATOM 762 N N . LEU A 1 92 ? -3.024 3.031 -18.638 1.00 79.75 92 LEU A N 1
ATOM 763 C CA . LEU A 1 92 ? -2.270 1.780 -18.679 1.00 79.75 92 LEU A CA 1
ATOM 764 C C . LEU A 1 92 ? -1.353 1.639 -17.459 1.00 79.75 92 LEU A C 1
ATOM 766 O O . LEU A 1 92 ? -1.347 0.587 -16.832 1.00 79.75 92 LEU A O 1
ATOM 770 N N . GLN A 1 93 ? -0.642 2.702 -17.080 1.00 78.50 93 GLN A N 1
ATOM 771 C CA . GLN A 1 93 ? 0.214 2.706 -15.889 1.00 78.50 93 GLN A CA 1
ATOM 772 C C . GLN A 1 93 ? -0.594 2.501 -14.603 1.00 78.50 93 GLN A C 1
ATOM 774 O O . GLN A 1 93 ? -0.160 1.751 -13.735 1.00 78.50 93 GLN A O 1
ATOM 779 N N . ARG A 1 94 ? -1.807 3.068 -14.504 1.00 80.25 94 ARG A N 1
ATOM 780 C CA . ARG A 1 94 ? -2.705 2.864 -13.347 1.00 80.25 94 ARG A CA 1
ATOM 781 C C . ARG A 1 94 ? -3.142 1.420 -13.140 1.00 80.25 94 ARG A C 1
ATOM 783 O O . ARG A 1 94 ? -3.458 1.043 -12.022 1.00 80.25 94 ARG A O 1
ATOM 790 N N . LYS A 1 95 ? -3.138 0.596 -14.190 1.00 82.75 95 LYS A N 1
ATOM 791 C CA . LYS A 1 95 ? -3.430 -0.842 -14.067 1.00 82.75 95 LYS A CA 1
ATOM 792 C C . LYS A 1 95 ? -2.265 -1.640 -13.475 1.00 82.75 95 LYS A C 1
ATOM 794 O O . LYS A 1 95 ? -2.465 -2.780 -13.067 1.00 82.75 95 LYS A O 1
ATOM 799 N N . ARG A 1 96 ? -1.062 -1.062 -13.439 1.00 85.12 96 ARG A N 1
ATOM 800 C CA . ARG A 1 96 ? 0.178 -1.749 -13.061 1.00 85.12 96 ARG A CA 1
ATOM 801 C C . ARG A 1 96 ? 0.616 -1.516 -11.621 1.00 85.12 96 ARG A C 1
ATOM 803 O O . ARG A 1 96 ? 1.667 -2.005 -11.237 1.00 85.12 96 ARG A O 1
ATOM 810 N N . GLY A 1 97 ? -0.174 -0.810 -10.818 1.00 85.25 97 GLY A N 1
ATOM 811 C CA . GLY A 1 97 ? 0.090 -0.606 -9.396 1.00 85.25 97 GLY A CA 1
ATOM 812 C C . GLY A 1 97 ? -1.154 -0.142 -8.653 1.00 85.25 97 GLY A C 1
ATOM 813 O O . GLY A 1 97 ? -2.137 0.262 -9.270 1.00 85.25 97 GLY A O 1
ATOM 814 N N . VAL A 1 98 ? -1.120 -0.214 -7.326 1.00 84.81 98 VAL A N 1
ATOM 815 C CA . VAL A 1 98 ? -2.238 0.239 -6.489 1.00 84.81 98 VAL A CA 1
ATOM 816 C C . VAL A 1 98 ? -2.114 1.736 -6.237 1.00 84.81 98 VAL A C 1
ATOM 818 O O . VAL A 1 98 ? -1.094 2.208 -5.732 1.00 84.81 98 VAL A O 1
ATOM 821 N N . GLU A 1 99 ? -3.152 2.497 -6.573 1.00 82.75 99 GLU A N 1
ATOM 822 C CA . GLU A 1 99 ? -3.220 3.913 -6.220 1.00 82.75 99 GLU A CA 1
ATOM 823 C C . GLU A 1 99 ? -3.502 4.052 -4.721 1.00 82.75 99 GLU A C 1
ATOM 825 O O . GLU A 1 99 ? -4.564 3.672 -4.228 1.00 82.75 99 GLU A O 1
ATOM 830 N N . VAL A 1 100 ? -2.533 4.590 -3.985 1.00 74.69 100 VAL A N 1
ATOM 831 C CA . VAL A 1 100 ? -2.669 4.808 -2.543 1.00 74.69 100 VAL A CA 1
ATOM 832 C C . VAL A 1 100 ? -3.200 6.220 -2.299 1.00 74.69 100 VAL A C 1
ATOM 834 O O . VAL A 1 100 ? -2.572 7.169 -2.758 1.00 74.69 100 VAL A O 1
ATOM 837 N N . PRO A 1 101 ? -4.303 6.415 -1.557 1.00 70.62 101 PRO A N 1
ATOM 838 C CA . PRO A 1 101 ? -4.796 7.747 -1.211 1.00 70.62 101 PRO A CA 1
ATOM 839 C C . PRO A 1 101 ? -3.750 8.602 -0.483 1.00 70.62 101 PRO A C 1
ATOM 841 O O . PRO A 1 101 ? -2.983 8.111 0.347 1.00 70.62 101 PRO A O 1
ATOM 844 N N . SER A 1 102 ? -3.755 9.915 -0.732 1.00 65.62 102 SER A N 1
ATOM 845 C CA . SER A 1 102 ? -2.816 1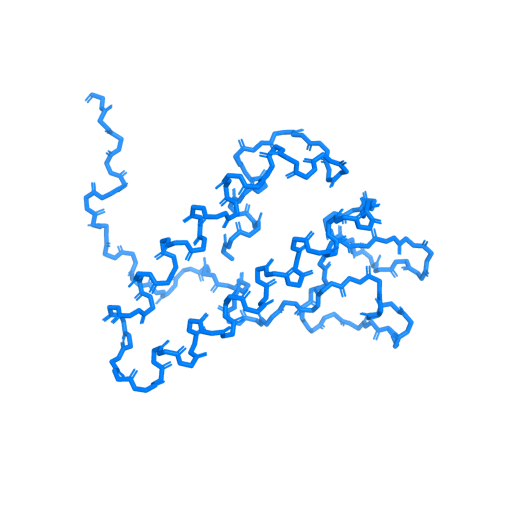0.862 -0.106 1.00 65.62 102 SER A CA 1
ATOM 846 C C . SER A 1 102 ? -2.894 10.874 1.427 1.00 65.62 102 SER A C 1
ATOM 848 O O . SER A 1 102 ? -1.863 11.003 2.087 1.00 65.62 102 SER A O 1
ATOM 850 N N . SER A 1 103 ? -4.081 10.653 1.998 1.00 59.41 103 SER A N 1
ATOM 851 C CA . SER A 1 103 ? -4.315 10.527 3.446 1.00 59.41 103 SER A CA 1
ATOM 852 C C . SER A 1 103 ? -3.602 9.332 4.086 1.00 59.41 103 SER A C 1
ATOM 854 O O . SER A 1 103 ? -3.277 9.372 5.267 1.00 59.41 103 SER A O 1
ATOM 856 N N . LEU A 1 104 ? -3.321 8.281 3.312 1.00 62.44 104 LEU A N 1
ATOM 857 C CA . LEU A 1 104 ? -2.574 7.099 3.756 1.00 62.44 104 LEU A CA 1
ATOM 858 C C . LEU A 1 104 ? -1.074 7.207 3.427 1.00 62.44 104 LEU A C 1
ATOM 860 O O . LEU A 1 104 ? -0.263 6.366 3.846 1.00 62.44 104 LEU A O 1
ATOM 864 N N . ARG A 1 105 ? -0.697 8.275 2.713 1.00 59.94 105 ARG A N 1
ATOM 865 C CA . ARG A 1 105 ? 0.651 8.565 2.221 1.00 59.94 105 ARG A CA 1
ATOM 866 C C . ARG A 1 105 ? 1.444 9.476 3.158 1.00 59.94 105 ARG A C 1
ATOM 868 O O . ARG A 1 105 ? 2.611 9.186 3.390 1.00 59.94 105 ARG A O 1
ATOM 875 N N . GLN A 1 106 ? 0.837 10.531 3.710 1.00 51.69 106 GLN A N 1
ATOM 876 C CA . GLN A 1 106 ? 1.530 11.488 4.584 1.00 51.69 106 GLN A CA 1
ATOM 877 C C . GLN A 1 106 ? 1.204 11.308 6.071 1.00 51.69 106 GLN A C 1
ATOM 879 O O . GLN A 1 106 ? 0.065 11.479 6.489 1.00 51.69 106 GLN A O 1
ATOM 884 N N . VAL A 1 107 ? 2.255 11.091 6.865 1.00 44.03 107 VAL A N 1
ATOM 885 C CA . VAL A 1 107 ? 2.447 11.770 8.154 1.00 44.03 107 VAL A CA 1
ATOM 886 C C . VAL A 1 107 ? 3.889 12.257 8.142 1.00 44.03 107 VAL A C 1
ATOM 888 O O . VAL A 1 107 ? 4.782 11.576 8.623 1.00 44.03 107 VAL A O 1
ATOM 891 N N . ASP A 1 108 ? 4.117 13.420 7.542 1.00 41.19 108 ASP A N 1
ATOM 892 C CA . ASP A 1 108 ? 5.271 14.224 7.914 1.00 41.19 108 ASP A CA 1
ATOM 893 C C . ASP A 1 108 ? 4.737 15.484 8.600 1.00 41.19 108 ASP A C 1
ATOM 895 O O . ASP A 1 108 ? 4.160 16.371 7.973 1.00 41.19 108 ASP A O 1
ATOM 899 N N . ARG A 1 109 ? 4.967 15.521 9.918 1.00 36.66 109 ARG A N 1
ATOM 900 C CA . ARG A 1 109 ? 5.170 16.713 10.759 1.00 36.66 109 ARG A CA 1
ATOM 901 C C . ARG A 1 109 ? 4.021 17.452 11.464 1.00 36.66 109 ARG A C 1
ATOM 903 O O . ARG A 1 109 ? 4.355 18.357 12.220 1.00 36.66 109 ARG A O 1
ATOM 910 N N . SER A 1 110 ? 2.738 17.109 11.331 1.00 35.31 110 SER A N 1
ATOM 911 C CA . SER A 1 110 ? 1.678 17.925 11.986 1.00 35.31 110 SER A CA 1
ATOM 912 C C . SER A 1 110 ? 0.496 17.188 12.624 1.00 35.31 110 SER A C 1
ATOM 914 O O . SER A 1 110 ? -0.401 17.835 13.153 1.00 35.31 110 SER A O 1
ATOM 916 N N . GLY A 1 111 ? 0.497 15.856 12.658 1.00 40.22 111 GLY A N 1
ATOM 917 C CA . GLY A 1 111 ? -0.407 15.112 13.536 1.00 40.22 111 GLY A CA 1
ATOM 918 C C . GLY A 1 111 ? 0.356 14.725 14.787 1.00 40.22 111 GLY A C 1
ATOM 919 O O . GLY A 1 111 ? 1.153 13.795 14.709 1.00 40.22 111 GLY A O 1
ATOM 920 N N . GLU A 1 112 ? 0.165 15.462 15.879 1.00 38.91 112 GLU A N 1
ATOM 921 C CA . GLU A 1 112 ? 0.726 15.208 17.208 1.00 38.91 112 GLU A CA 1
ATOM 922 C C . GLU A 1 112 ? 0.925 13.706 17.471 1.00 38.91 112 GLU A C 1
ATOM 924 O O . GLU A 1 112 ? 0.007 12.950 17.797 1.00 38.91 112 GLU A O 1
ATOM 929 N N . LEU A 1 113 ? 2.174 13.264 17.321 1.00 41.97 113 LEU A N 1
ATOM 930 C CA . LEU A 1 113 ? 2.698 12.116 18.037 1.00 41.97 113 LEU A CA 1
ATOM 931 C C . LEU A 1 113 ? 2.711 12.526 19.511 1.00 41.97 113 LEU A C 1
ATOM 933 O O . LEU A 1 113 ? 3.747 12.892 20.056 1.00 41.97 113 LEU A O 1
ATOM 937 N N . ALA A 1 114 ? 1.546 12.478 20.159 1.00 37.84 114 ALA A N 1
ATOM 938 C CA . ALA A 1 114 ? 1.515 12.141 21.567 1.00 37.84 114 ALA A CA 1
ATOM 939 C C . ALA A 1 114 ? 2.205 10.775 21.656 1.00 37.84 114 ALA A C 1
ATOM 941 O O . ALA A 1 114 ? 1.642 9.752 21.251 1.00 37.84 114 ALA A O 1
ATOM 942 N N . ILE A 1 115 ? 3.481 10.807 22.046 1.00 42.53 115 ILE A N 1
ATOM 943 C CA . ILE A 1 115 ? 4.287 9.640 22.376 1.00 42.53 115 ILE A CA 1
ATOM 944 C C . ILE A 1 115 ? 3.491 8.912 23.456 1.00 42.53 115 ILE A C 1
ATOM 946 O O . ILE A 1 115 ? 3.443 9.338 24.602 1.00 42.53 115 ILE A O 1
ATOM 950 N N . THR A 1 116 ? 2.765 7.882 23.047 1.00 43.50 116 THR A N 1
ATOM 951 C CA . THR A 1 116 ? 2.143 6.920 23.948 1.00 43.50 116 THR A CA 1
ATOM 952 C C . THR A 1 116 ? 3.091 5.735 24.031 1.00 43.50 116 THR A C 1
ATOM 954 O O . THR A 1 116 ? 3.789 5.435 23.057 1.00 43.50 116 THR A O 1
ATOM 957 N N . ASP A 1 117 ? 3.137 5.103 25.203 1.00 45.19 117 ASP A N 1
ATOM 958 C CA . ASP A 1 117 ? 4.176 4.180 25.698 1.00 45.19 117 ASP A CA 1
ATOM 959 C C . ASP A 1 117 ? 4.462 2.924 24.839 1.00 45.19 117 ASP A C 1
ATOM 961 O O . ASP A 1 117 ? 5.215 2.049 25.244 1.00 45.19 117 ASP A O 1
ATOM 965 N N . GLY A 1 118 ? 3.898 2.808 23.635 1.00 47.09 118 GLY A N 1
ATOM 966 C CA . GLY A 1 118 ? 4.263 1.784 22.651 1.00 47.09 118 GLY A CA 1
ATOM 967 C C . GLY A 1 118 ? 5.539 2.091 21.851 1.00 47.09 118 GLY A C 1
ATOM 968 O O . GLY A 1 118 ? 5.989 1.235 21.095 1.00 47.09 118 GLY A O 1
ATOM 969 N N . TYR A 1 119 ? 6.114 3.294 21.987 1.00 41.44 119 TYR A N 1
ATOM 970 C CA . TYR A 1 119 ? 7.376 3.698 21.337 1.00 41.44 119 TYR A CA 1
ATOM 971 C C . TYR A 1 119 ? 8.582 3.757 22.288 1.00 41.44 119 TYR A C 1
ATOM 973 O O . TYR A 1 119 ? 9.685 4.102 21.856 1.00 41.44 119 TYR A O 1
ATOM 981 N N . SER A 1 120 ? 8.419 3.410 23.564 1.00 39.97 120 SER A N 1
ATOM 982 C CA . SER A 1 120 ? 9.546 3.170 24.463 1.00 39.97 120 SER A CA 1
ATOM 983 C C . SER A 1 120 ? 10.122 1.789 24.162 1.00 39.97 120 SER A C 1
ATOM 985 O O . SER A 1 120 ? 9.627 0.761 24.619 1.00 39.97 120 SER A O 1
ATOM 987 N N . LEU A 1 121 ? 11.204 1.776 23.381 1.00 42.66 121 LEU A N 1
ATOM 988 C CA . LEU A 1 121 ? 12.182 0.695 23.431 1.00 42.66 121 LEU A CA 1
ATOM 989 C C . LEU A 1 121 ? 12.526 0.454 24.904 1.00 42.66 121 LEU A C 1
ATOM 991 O O . LEU A 1 121 ? 13.080 1.328 25.570 1.00 42.66 121 LEU A O 1
ATOM 995 N N . SER A 1 122 ? 12.138 -0.711 25.410 1.00 39.47 122 SER A N 1
ATOM 996 C CA . SER A 1 122 ? 12.648 -1.231 26.669 1.00 39.47 122 SER A CA 1
ATOM 997 C C . SER A 1 122 ? 14.116 -1.579 26.431 1.00 39.47 122 SER A C 1
ATOM 999 O O . SER A 1 122 ? 14.414 -2.551 25.737 1.00 39.47 122 SER A O 1
ATOM 1001 N N . SER A 1 123 ? 15.002 -0.753 26.979 1.00 36.56 123 SER A N 1
ATOM 1002 C CA . SER A 1 123 ? 16.410 -1.060 27.234 1.00 36.56 123 SER A CA 1
ATOM 1003 C C . SER A 1 123 ? 16.684 -0.812 28.707 1.00 36.56 123 SER A C 1
ATOM 1005 O O . SER A 1 123 ? 16.192 0.225 29.211 1.00 36.56 123 SER A O 1
#

Foldseek 3Di:
DQVVQLCVQDPDFLLPLVSSVVSNVVVLVVVLVVLCVVDDDPVSVVVNVVSVVLSVLLSVLSVVRFRECEDPPDDLPGAHSEDEPPRDDDPSSPVRYPYDDVVRVDDDDPDDPPPDVPPDDDD

Secondary structure (DSSP, 8-state):
-HHHHHHHH----TT-HHHHHHHHHHHHHHHHHHHHHHS-THHHHHHHHHHHHHHHHHHHHHHT--SBS--SSPPSSS-BSEE-TTS---HHHHTTSEE--HHHH--SS-S-----TTS----

pLDDT: mean 74.27, std 15.65, range [35.31, 90.31]